Protein AF-A0A523RZ71-F1 (afdb_monomer_lite)

Radius of gyration: 29.45 Å; chains: 1; bounding box: 82×36×67 Å

Secondary structure (DSSP, 8-state):
--HHHHHHHHHHHHHHHHHHHHHIIIIIHHH-HHHHHHHHHHH-TTSHHHHHHS--HHHHHHHHHHHHHHHHHHHHHHHHHHHHH-PPPPPGGG-------SSS-----

Structure (mmCIF, N/CA/C/O backbone):
data_AF-A0A523RZ71-F1
#
_entry.id   AF-A0A523RZ71-F1
#
loop_
_atom_site.group_PDB
_atom_site.id
_atom_site.type_symbol
_atom_site.label_atom_id
_atom_site.label_alt_id
_atom_site.label_comp_id
_atom_site.label_asym_id
_atom_site.label_entity_id
_atom_site.label_seq_id
_atom_site.pdbx_PDB_ins_code
_atom_site.Cartn_x
_atom_site.Cartn_y
_atom_site.Cartn_z
_atom_site.occupancy
_atom_site.B_iso_or_equiv
_atom_site.auth_seq_id
_atom_site.auth_comp_id
_atom_site.auth_asym_id
_atom_site.auth_atom_id
_atom_site.pdbx_PDB_model_num
ATOM 1 N N . MET A 1 1 ? -13.146 25.524 3.114 1.00 65.50 1 MET A N 1
ATOM 2 C CA . MET A 1 1 ? -13.774 24.213 2.811 1.00 65.50 1 MET A CA 1
ATOM 3 C C . MET A 1 1 ? -14.134 23.555 4.132 1.00 65.50 1 MET A C 1
ATOM 5 O O . MET A 1 1 ? -13.349 23.696 5.059 1.00 65.50 1 MET A O 1
ATOM 9 N N . GLY A 1 2 ? -15.294 22.895 4.237 1.00 91.56 2 GLY A N 1
ATOM 10 C CA . GLY A 1 2 ? -15.639 22.111 5.432 1.00 91.56 2 GLY A CA 1
ATOM 11 C C . GLY A 1 2 ? -14.595 21.023 5.695 1.00 91.56 2 GLY A C 1
ATOM 12 O O . GLY A 1 2 ? -13.972 20.533 4.744 1.00 91.56 2 GLY A O 1
ATOM 13 N N . LYS A 1 3 ? -14.376 20.678 6.967 1.00 93.06 3 LYS A N 1
ATOM 14 C CA . LYS A 1 3 ? -13.370 19.684 7.384 1.00 93.06 3 LYS A CA 1
ATOM 15 C C . LYS A 1 3 ? -13.635 18.332 6.719 1.00 93.06 3 LYS A C 1
ATOM 17 O O . LYS A 1 3 ? -12.715 17.662 6.269 1.00 93.06 3 LYS A O 1
ATOM 22 N N . GLU A 1 4 ? -14.905 18.007 6.546 1.00 94.44 4 GLU A N 1
ATOM 23 C CA . GLU A 1 4 ? -15.427 16.793 5.927 1.00 94.44 4 GLU A CA 1
ATOM 24 C C . GLU A 1 4 ? -15.049 16.736 4.442 1.00 94.44 4 GLU A C 1
ATOM 26 O O . GLU A 1 4 ? -14.561 15.724 3.946 1.00 94.44 4 GLU A O 1
ATOM 31 N N . LYS A 1 5 ? -15.183 17.865 3.735 1.00 95.12 5 LYS A N 1
ATOM 32 C CA . LYS A 1 5 ? -14.785 17.979 2.325 1.00 95.12 5 LYS A CA 1
ATOM 33 C C . LYS A 1 5 ? -13.268 17.874 2.158 1.00 95.12 5 LYS A C 1
ATOM 35 O O . LYS A 1 5 ? -12.808 17.308 1.170 1.00 95.12 5 LYS A O 1
ATOM 40 N N . ALA A 1 6 ? -12.496 18.416 3.101 1.00 96.50 6 ALA A N 1
ATOM 41 C CA . ALA A 1 6 ? -11.038 18.314 3.083 1.00 96.50 6 ALA A CA 1
ATOM 42 C C . ALA A 1 6 ? -10.570 16.866 3.307 1.00 96.50 6 ALA A C 1
ATOM 44 O O . ALA A 1 6 ? -9.732 16.377 2.553 1.00 96.50 6 ALA A O 1
ATOM 45 N N . ILE A 1 7 ? -11.1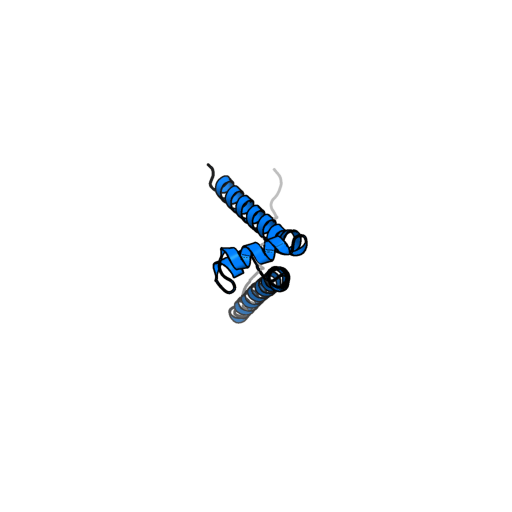60 16.163 4.279 1.00 96.94 7 ILE A N 1
ATOM 46 C CA . ILE A 1 7 ? -10.867 14.747 4.548 1.00 96.94 7 ILE A CA 1
ATOM 47 C C . ILE A 1 7 ? -11.251 13.882 3.342 1.00 96.94 7 ILE A C 1
ATOM 49 O O . ILE A 1 7 ? -10.441 13.077 2.885 1.00 96.94 7 ILE A O 1
ATOM 53 N N . GLY A 1 8 ? -12.443 14.091 2.773 1.00 97.12 8 GLY A N 1
ATOM 54 C CA . GLY A 1 8 ? -12.881 13.362 1.581 1.00 97.12 8 GLY A CA 1
ATOM 55 C C . GLY A 1 8 ? -11.949 13.568 0.383 1.00 97.12 8 GLY A C 1
ATOM 56 O O . GLY A 1 8 ? -11.591 12.605 -0.291 1.00 97.12 8 GLY A O 1
ATOM 57 N N . ALA A 1 9 ? -11.492 14.803 0.150 1.00 97.00 9 ALA A N 1
ATOM 58 C CA . ALA A 1 9 ? -10.531 15.099 -0.912 1.00 97.00 9 ALA A CA 1
ATOM 59 C C . ALA A 1 9 ? -9.174 14.413 -0.681 1.00 97.00 9 ALA A C 1
ATOM 61 O O . ALA A 1 9 ? -8.596 13.879 -1.625 1.00 97.00 9 ALA A O 1
ATOM 62 N N . LEU A 1 10 ? -8.685 14.385 0.563 1.00 97.38 10 LEU A N 1
ATOM 63 C CA . LEU 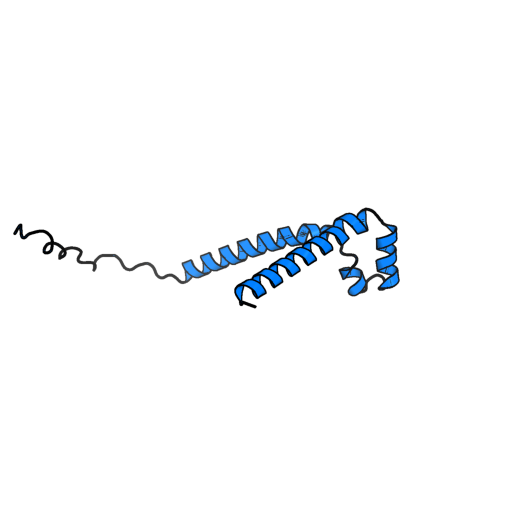A 1 10 ? -7.427 13.723 0.912 1.00 97.38 10 LEU A CA 1
ATOM 64 C C . LEU A 1 10 ? -7.500 12.217 0.638 1.00 97.38 10 LEU A C 1
ATOM 66 O O . LEU A 1 10 ? -6.606 11.672 -0.007 1.00 97.38 10 LEU A O 1
ATOM 70 N N . ILE A 1 11 ? -8.582 11.563 1.069 1.00 97.19 11 ILE A N 1
ATOM 71 C CA . ILE A 1 11 ? -8.792 10.128 0.833 1.00 97.19 11 ILE A CA 1
ATOM 72 C C . ILE A 1 11 ? -8.884 9.838 -0.668 1.00 97.19 11 ILE A C 1
ATOM 74 O O . ILE A 1 11 ? -8.242 8.906 -1.1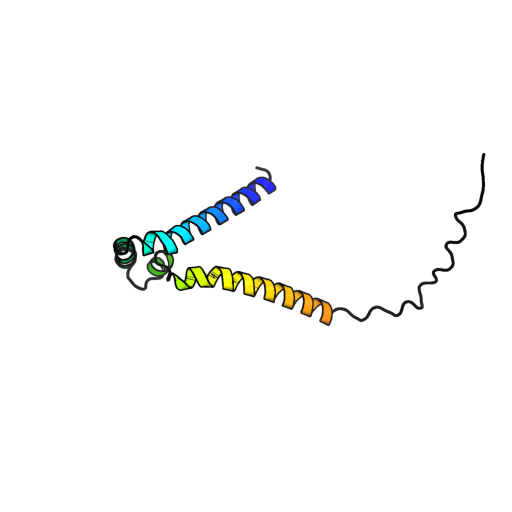46 1.00 97.19 11 ILE A O 1
ATOM 78 N N . PHE A 1 12 ? -9.632 10.650 -1.421 1.00 97.88 12 PHE A N 1
ATOM 79 C CA . PHE A 1 12 ? -9.756 10.488 -2.870 1.00 97.88 12 PHE A CA 1
ATOM 80 C C . PHE A 1 12 ? -8.400 10.586 -3.579 1.00 97.88 12 PHE A C 1
ATOM 82 O O . PHE A 1 12 ? -8.065 9.719 -4.384 1.00 97.88 12 PHE A O 1
ATOM 89 N N . ILE A 1 13 ? -7.600 11.607 -3.254 1.00 98.19 13 ILE A N 1
ATOM 90 C CA . ILE A 1 13 ? -6.262 11.780 -3.833 1.00 98.19 13 ILE A CA 1
ATOM 91 C C . ILE A 1 13 ? -5.367 10.596 -3.457 1.00 98.19 13 ILE A C 1
ATOM 93 O O . ILE A 1 13 ? -4.707 10.038 -4.329 1.00 98.19 13 ILE A O 1
ATOM 97 N N . GLY A 1 14 ? -5.375 10.172 -2.191 1.00 97.88 14 GLY A N 1
ATOM 98 C CA . GLY A 1 14 ? -4.603 9.014 -1.741 1.00 97.88 14 GLY A CA 1
ATOM 99 C C . GLY A 1 14 ? -4.967 7.738 -2.503 1.00 97.88 14 GLY A C 1
ATOM 100 O O . GLY A 1 14 ? -4.084 7.054 -3.018 1.00 97.88 14 GLY A O 1
ATOM 101 N N . ALA A 1 15 ? -6.262 7.451 -2.646 1.00 97.62 15 ALA A N 1
ATOM 102 C CA . ALA A 1 15 ? -6.747 6.290 -3.388 1.00 97.62 15 ALA A CA 1
ATOM 103 C C . ALA A 1 15 ? -6.365 6.351 -4.874 1.00 97.62 15 ALA A C 1
ATOM 105 O O . ALA A 1 15 ? -5.918 5.352 -5.439 1.00 97.62 15 ALA A O 1
ATOM 106 N N . LEU A 1 16 ? -6.485 7.527 -5.497 1.00 98.31 16 LEU A N 1
ATOM 107 C CA . LEU A 1 16 ? -6.090 7.731 -6.887 1.00 98.31 16 LEU A CA 1
ATOM 108 C C . LEU A 1 16 ? -4.589 7.481 -7.082 1.00 98.31 16 LEU A C 1
ATOM 110 O O . LEU A 1 16 ? -4.205 6.789 -8.021 1.00 98.31 16 LEU A O 1
ATOM 114 N N . LEU A 1 17 ? -3.742 7.993 -6.186 1.00 98.06 17 LEU A N 1
ATOM 115 C CA . LEU A 1 17 ? -2.294 7.782 -6.252 1.00 98.06 17 LEU A CA 1
ATOM 116 C C . LEU A 1 17 ? -1.923 6.303 -6.106 1.00 98.06 17 LEU A C 1
ATOM 118 O O . LEU A 1 17 ? -1.096 5.811 -6.872 1.00 98.06 17 LEU A O 1
ATOM 122 N N . VAL A 1 18 ? -2.557 5.581 -5.177 1.00 97.00 18 VAL A N 1
ATOM 123 C CA . VAL A 1 18 ? -2.348 4.132 -5.021 1.00 97.00 18 VAL A CA 1
ATOM 124 C C . VAL A 1 18 ? -2.755 3.387 -6.292 1.00 97.00 18 VAL A C 1
ATOM 126 O O . VAL A 1 18 ? -1.993 2.552 -6.775 1.00 97.00 18 VAL A O 1
ATOM 129 N N . LEU A 1 19 ? -3.908 3.720 -6.877 1.00 97.12 19 LEU A N 1
ATOM 130 C CA . LEU A 1 19 ? -4.375 3.113 -8.125 1.00 97.12 19 LEU A CA 1
ATOM 131 C C . LEU A 1 19 ? -3.380 3.337 -9.268 1.00 97.12 19 LEU A C 1
ATOM 133 O O . LEU A 1 19 ? -3.015 2.386 -9.964 1.00 97.12 19 LEU A O 1
ATOM 137 N N . LEU A 1 20 ? -2.918 4.576 -9.451 1.00 97.81 20 LEU A N 1
ATOM 138 C CA . LEU A 1 20 ? -1.950 4.911 -10.495 1.00 97.81 20 LEU A CA 1
ATOM 139 C C . LEU A 1 20 ? -0.620 4.185 -10.280 1.00 97.81 20 LEU A C 1
ATOM 141 O O . LEU A 1 20 ? -0.064 3.644 -11.232 1.00 97.81 20 LEU A O 1
ATOM 145 N N . TYR A 1 21 ? -0.141 4.112 -9.039 1.00 97.50 21 TYR A N 1
ATOM 146 C CA . TYR A 1 21 ? 1.108 3.433 -8.705 1.00 97.50 21 TYR A CA 1
ATOM 147 C C . TYR A 1 21 ? 1.043 1.918 -8.947 1.00 97.50 21 TYR A C 1
ATOM 149 O O . TYR A 1 21 ? 1.957 1.344 -9.538 1.00 97.50 21 TYR A O 1
ATOM 157 N N . TYR A 1 22 ? -0.056 1.263 -8.563 1.00 96.56 22 TYR A N 1
ATOM 158 C CA . TYR A 1 22 ? -0.251 -0.165 -8.836 1.00 96.56 22 TYR A CA 1
ATOM 159 C C . TYR A 1 22 ? -0.392 -0.446 -10.331 1.00 96.56 22 TYR A C 1
ATOM 161 O O . TYR A 1 22 ? 0.168 -1.421 -10.828 1.00 96.56 22 TYR A O 1
ATOM 169 N N . THR A 1 23 ? -1.089 0.428 -11.060 1.00 96.38 23 THR A N 1
ATOM 170 C CA . THR A 1 23 ? -1.207 0.323 -12.522 1.00 96.38 23 THR A CA 1
ATOM 171 C C . THR A 1 23 ? 0.158 0.488 -13.191 1.00 96.38 23 THR A C 1
ATOM 173 O O . THR A 1 23 ? 0.509 -0.286 -14.079 1.00 96.38 23 THR A O 1
ATOM 176 N N . TRP A 1 24 ? 0.962 1.449 -12.732 1.00 96.19 24 TRP A N 1
ATOM 177 C CA . TRP A 1 24 ? 2.333 1.643 -13.194 1.00 96.19 24 TRP A CA 1
ATOM 178 C C . TRP A 1 24 ? 3.189 0.389 -12.983 1.00 96.19 24 TRP A C 1
ATOM 180 O O . TRP A 1 24 ? 3.730 -0.151 -13.946 1.00 96.19 24 TRP A O 1
ATOM 190 N N . GLY A 1 25 ? 3.261 -0.110 -11.747 1.00 94.81 25 GLY A N 1
ATOM 191 C CA . GLY A 1 25 ? 4.155 -1.211 -11.394 1.00 94.81 25 GLY A CA 1
ATOM 192 C C . GLY A 1 25 ? 3.741 -2.584 -11.931 1.00 94.81 25 GLY A C 1
ATOM 193 O O . GLY A 1 25 ? 4.603 -3.336 -12.372 1.00 94.81 25 GLY A O 1
ATOM 194 N N . LEU A 1 26 ? 2.447 -2.927 -11.902 1.00 94.94 26 LEU A N 1
ATOM 195 C CA . LEU A 1 26 ? 1.974 -4.265 -12.294 1.00 94.94 26 LEU A CA 1
ATOM 196 C C . LEU A 1 26 ? 1.590 -4.383 -13.767 1.00 94.94 26 LEU A C 1
ATOM 198 O O . LEU A 1 26 ? 1.654 -5.480 -14.312 1.00 94.94 26 LEU A O 1
ATOM 202 N N . ILE A 1 27 ? 1.148 -3.291 -14.396 1.00 95.44 27 ILE A N 1
ATOM 203 C CA . ILE A 1 27 ? 0.639 -3.329 -15.772 1.00 95.44 27 ILE A CA 1
ATOM 204 C C . ILE A 1 27 ? 1.620 -2.657 -16.724 1.00 95.44 27 ILE A C 1
ATOM 206 O O . ILE A 1 27 ? 2.064 -3.287 -17.676 1.00 95.44 27 ILE A O 1
ATOM 210 N N . ILE A 1 28 ? 1.980 -1.394 -16.484 1.00 95.62 28 ILE A N 1
ATOM 211 C CA . ILE A 1 28 ? 2.773 -0.616 -17.450 1.00 95.62 28 ILE A CA 1
ATOM 212 C C . ILE A 1 28 ? 4.204 -1.154 -17.558 1.00 95.62 28 ILE A C 1
ATOM 214 O O . ILE A 1 28 ? 4.671 -1.399 -18.670 1.00 95.62 28 ILE A O 1
ATOM 218 N N . LEU A 1 29 ? 4.887 -1.365 -16.428 1.00 94.62 29 LEU A N 1
ATOM 219 C CA . LEU A 1 29 ? 6.263 -1.877 -16.429 1.00 94.62 29 LEU A CA 1
ATOM 220 C C . LEU A 1 29 ? 6.371 -3.323 -16.925 1.00 94.62 29 LEU A C 1
ATOM 222 O O . LEU A 1 29 ? 7.399 -3.691 -17.487 1.00 94.62 29 LEU A O 1
ATOM 226 N N . GLU A 1 30 ? 5.325 -4.128 -16.731 1.00 92.81 30 GLU A N 1
ATOM 227 C CA . GLU A 1 30 ? 5.294 -5.514 -17.206 1.00 92.81 30 GLU A CA 1
ATOM 228 C C . GLU A 1 30 ? 4.979 -5.588 -18.707 1.00 92.81 30 GLU A C 1
ATOM 230 O O . GLU A 1 30 ? 5.542 -6.407 -19.428 1.00 92.81 30 GLU A O 1
ATOM 235 N N . LEU A 1 31 ? 4.116 -4.696 -19.205 1.00 95.25 31 LEU A N 1
ATOM 236 C CA . LEU A 1 31 ? 3.767 -4.627 -20.623 1.00 95.25 31 LEU A CA 1
ATOM 237 C C . LEU A 1 31 ? 4.908 -4.059 -21.483 1.00 95.25 31 LEU A C 1
ATOM 239 O O . LEU A 1 31 ? 5.045 -4.439 -22.645 1.00 95.25 31 LEU A O 1
ATOM 243 N N . LEU A 1 32 ? 5.707 -3.139 -20.932 1.00 95.38 32 LEU A N 1
ATOM 244 C CA . LEU A 1 32 ? 6.777 -2.427 -21.636 1.00 95.38 32 LEU A CA 1
ATOM 245 C C . LEU A 1 32 ? 8.134 -2.638 -20.933 1.00 95.38 32 LEU A C 1
ATOM 247 O O . LEU A 1 32 ? 8.564 -1.777 -20.159 1.00 95.38 32 LEU A O 1
ATOM 251 N N . PRO A 1 33 ? 8.856 -3.741 -21.218 1.00 90.94 33 PRO A N 1
ATOM 252 C CA . PRO A 1 33 ? 10.109 -4.074 -20.530 1.00 90.94 33 PRO A CA 1
ATOM 253 C C . PRO A 1 33 ? 11.222 -3.038 -20.748 1.00 90.94 33 PRO A C 1
ATOM 255 O O . PRO A 1 33 ? 12.048 -2.824 -19.861 1.00 90.94 33 PRO A O 1
ATOM 258 N N . ASP A 1 34 ? 11.217 -2.329 -21.879 1.00 94.81 34 ASP A N 1
ATOM 259 C CA . ASP A 1 34 ? 12.170 -1.244 -22.147 1.00 94.81 34 ASP A CA 1
ATOM 260 C C . ASP A 1 34 ? 12.024 -0.091 -21.146 1.00 94.81 34 ASP A C 1
ATOM 262 O O . ASP A 1 34 ? 13.012 0.525 -20.740 1.00 94.81 34 ASP A O 1
ATOM 266 N N . LEU A 1 35 ? 10.795 0.176 -20.691 1.00 93.94 35 LEU A N 1
ATOM 267 C CA . LEU A 1 35 ? 10.522 1.228 -19.718 1.00 93.94 35 LEU A CA 1
ATOM 268 C C . LEU A 1 35 ? 11.099 0.869 -18.346 1.00 93.94 35 LEU A C 1
ATOM 270 O O . LEU A 1 35 ? 11.624 1.734 -17.649 1.00 93.94 35 LEU A O 1
ATOM 274 N N . ARG A 1 36 ? 11.074 -0.417 -17.987 1.00 91.75 36 ARG A N 1
ATOM 275 C CA . ARG A 1 36 ? 11.691 -0.931 -16.762 1.00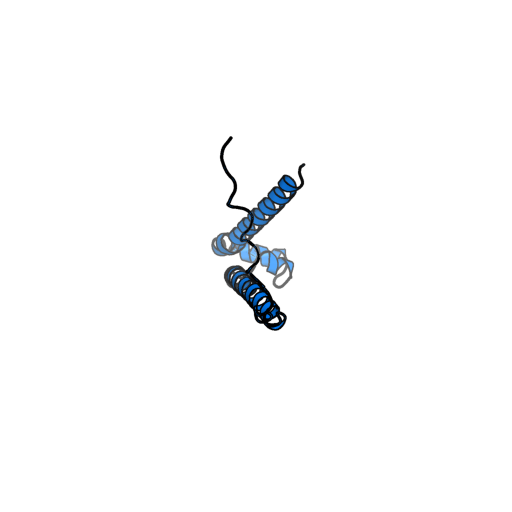 91.75 36 ARG A CA 1
ATOM 276 C C . ARG A 1 36 ? 13.205 -0.702 -16.754 1.00 91.75 36 ARG A C 1
ATOM 278 O O . ARG A 1 36 ? 13.740 -0.161 -15.789 1.00 91.75 36 ARG A O 1
ATOM 285 N N . VAL A 1 37 ? 13.883 -1.049 -17.849 1.00 93.69 37 VAL A N 1
ATOM 286 C CA . VAL A 1 37 ? 15.332 -0.819 -18.003 1.00 93.69 37 VAL A CA 1
ATOM 287 C C . VAL A 1 37 ? 15.651 0.679 -18.003 1.00 93.69 37 VAL A C 1
ATOM 289 O O . VAL A 1 37 ? 16.643 1.110 -17.409 1.00 93.69 37 VAL A O 1
ATOM 292 N N . TRP A 1 38 ? 14.797 1.497 -18.622 1.00 94.62 38 TRP A N 1
ATOM 293 C CA . TRP A 1 38 ? 14.933 2.952 -18.591 1.00 94.62 38 TRP A CA 1
ATOM 294 C C . TRP A 1 38 ? 14.866 3.519 -17.165 1.00 94.62 38 TRP A C 1
ATOM 296 O O . TRP A 1 38 ? 15.682 4.374 -16.816 1.00 94.62 38 TRP A O 1
ATOM 306 N N . VAL A 1 39 ? 13.956 3.027 -16.316 1.00 94.38 39 VAL A N 1
ATOM 307 C CA . VAL A 1 39 ? 13.880 3.441 -14.903 1.00 94.38 39 VAL A CA 1
ATOM 308 C C . VAL A 1 39 ? 15.187 3.108 -14.175 1.00 94.38 39 VAL A C 1
ATOM 310 O O . VAL A 1 39 ? 15.785 3.991 -13.555 1.00 94.38 39 VAL A O 1
ATOM 313 N N . ASP A 1 40 ? 15.678 1.875 -14.300 1.00 94.00 40 ASP A N 1
ATOM 314 C CA . ASP A 1 40 ? 16.908 1.445 -13.621 1.00 94.00 40 ASP A CA 1
ATOM 315 C C . ASP A 1 40 ? 18.140 2.229 -14.093 1.00 94.00 40 ASP A C 1
ATOM 317 O O . ASP A 1 40 ? 19.000 2.598 -13.294 1.00 94.00 40 ASP A O 1
ATOM 321 N N . THR A 1 41 ? 18.229 2.532 -15.386 1.00 95.12 41 THR A N 1
ATOM 322 C CA . THR A 1 41 ? 19.350 3.305 -15.946 1.00 95.12 41 THR A CA 1
ATOM 323 C C . THR A 1 41 ? 19.277 4.791 -15.598 1.00 95.12 41 THR A C 1
ATOM 325 O O . THR A 1 41 ? 20.315 5.403 -15.350 1.00 95.12 41 THR A O 1
ATOM 328 N N . THR A 1 42 ? 18.077 5.370 -15.514 1.00 95.88 42 THR A N 1
ATOM 329 C CA . THR A 1 42 ? 17.877 6.794 -15.197 1.00 95.88 42 THR A CA 1
ATOM 330 C C . THR A 1 42 ? 18.129 7.093 -13.722 1.00 95.88 42 THR A C 1
ATOM 332 O O . THR A 1 42 ? 18.760 8.096 -13.390 1.00 95.88 42 THR A O 1
ATOM 335 N N . PHE A 1 43 ? 17.650 6.228 -12.825 1.00 93.94 43 PHE A N 1
ATOM 336 C CA . PHE A 1 43 ? 17.762 6.435 -11.378 1.00 93.94 43 PHE A CA 1
ATOM 337 C C . PHE A 1 43 ? 18.941 5.689 -10.740 1.00 93.94 43 PHE A C 1
ATOM 339 O O . PHE A 1 43 ? 19.174 5.831 -9.538 1.00 93.94 43 PHE A O 1
ATOM 346 N N . GLY A 1 44 ? 19.692 4.917 -11.527 1.00 91.81 44 GLY A N 1
ATOM 347 C CA . GLY A 1 44 ? 20.788 4.073 -11.065 1.00 91.81 44 GLY A CA 1
ATOM 348 C C . GLY A 1 44 ? 20.276 2.762 -10.473 1.00 91.81 44 GLY A C 1
ATOM 349 O O . GLY A 1 44 ? 19.601 2.752 -9.443 1.00 91.81 44 GLY A O 1
ATOM 350 N N . ALA A 1 45 ? 20.624 1.647 -11.114 1.00 89.81 45 ALA A N 1
ATOM 351 C CA . ALA A 1 45 ? 20.193 0.321 -10.697 1.00 89.81 45 ALA A CA 1
ATOM 352 C C . ALA A 1 45 ? 20.594 0.054 -9.237 1.00 89.81 45 ALA A C 1
ATOM 354 O O . ALA A 1 45 ? 21.747 0.248 -8.847 1.00 89.81 45 ALA A O 1
ATOM 355 N N . GLY A 1 46 ? 19.629 -0.377 -8.423 1.00 86.38 46 GLY A N 1
ATOM 356 C CA . GLY A 1 46 ? 19.829 -0.626 -6.991 1.00 86.38 46 GLY A CA 1
ATOM 357 C C . GLY A 1 46 ? 19.731 0.612 -6.091 1.00 86.38 46 GLY A C 1
ATOM 358 O O . GLY A 1 46 ? 19.892 0.484 -4.878 1.00 86.38 46 GLY A O 1
ATOM 359 N N . SER A 1 47 ? 19.442 1.801 -6.630 1.00 93.44 47 SER A N 1
ATOM 360 C CA . SER A 1 47 ? 19.144 2.973 -5.805 1.00 93.44 47 SER A CA 1
ATOM 361 C C . SER A 1 47 ? 17.751 2.888 -5.163 1.00 93.44 47 SER A C 1
ATOM 363 O O . SER A 1 47 ? 16.866 2.146 -5.606 1.00 93.44 47 SER A O 1
ATOM 365 N N . LEU A 1 48 ? 17.527 3.692 -4.117 1.00 91.50 48 LEU A N 1
ATOM 366 C CA . LEU A 1 48 ? 16.209 3.814 -3.482 1.00 91.50 48 LEU A CA 1
ATOM 367 C C . LEU A 1 48 ? 15.153 4.345 -4.460 1.00 91.50 48 LEU A C 1
ATOM 369 O O . LEU A 1 48 ? 14.036 3.839 -4.482 1.00 91.50 48 LEU A O 1
ATOM 373 N N . LEU A 1 49 ? 15.507 5.333 -5.293 1.00 93.12 49 LEU A N 1
ATOM 374 C CA . LEU A 1 49 ? 14.583 5.888 -6.284 1.00 93.12 49 LEU A CA 1
ATOM 375 C C . LEU A 1 49 ? 14.229 4.854 -7.357 1.00 93.12 49 LEU A C 1
ATOM 377 O O . LEU A 1 49 ? 13.048 4.699 -7.660 1.00 93.12 49 LEU A O 1
ATOM 381 N N . ALA A 1 50 ? 15.216 4.113 -7.876 1.00 92.88 50 ALA A N 1
ATOM 382 C CA . ALA A 1 50 ? 14.961 3.037 -8.833 1.00 92.88 50 ALA A CA 1
ATOM 383 C C . ALA A 1 50 ? 14.017 1.987 -8.233 1.00 92.88 50 ALA A C 1
ATOM 385 O O . ALA A 1 50 ? 13.049 1.603 -8.871 1.00 92.88 50 ALA A O 1
ATOM 386 N N . SER A 1 51 ? 14.211 1.613 -6.966 1.00 92.19 51 SER A N 1
ATOM 387 C CA . SER A 1 51 ? 13.355 0.632 -6.279 1.00 92.19 51 SER A CA 1
ATOM 388 C C . SER A 1 51 ? 11.909 1.109 -6.069 1.00 92.19 51 SER A C 1
ATOM 390 O O . SER A 1 51 ? 10.989 0.295 -6.067 1.00 92.19 51 SER A O 1
ATOM 392 N N . ILE A 1 52 ? 11.691 2.418 -5.889 1.00 93.44 52 ILE A N 1
ATOM 393 C CA . ILE A 1 52 ? 10.345 3.006 -5.766 1.00 93.44 52 ILE A CA 1
ATOM 394 C C . ILE A 1 52 ? 9.654 3.063 -7.131 1.00 93.44 52 ILE A C 1
ATOM 396 O O . ILE A 1 52 ? 8.471 2.762 -7.234 1.00 93.44 52 ILE A O 1
ATOM 400 N N . PHE A 1 53 ? 10.366 3.453 -8.189 1.00 94.12 53 PHE A N 1
ATOM 401 C CA . PHE A 1 53 ? 9.772 3.572 -9.524 1.00 94.12 53 PHE A CA 1
ATOM 402 C C . PHE A 1 53 ? 9.740 2.254 -10.305 1.00 94.12 53 PHE A C 1
ATOM 404 O O . PHE A 1 53 ? 8.981 2.155 -11.265 1.00 94.12 53 PHE A O 1
ATOM 411 N N . ASN A 1 54 ? 10.507 1.248 -9.887 1.00 94.38 54 ASN A N 1
ATOM 412 C CA . ASN A 1 54 ? 10.531 -0.112 -10.421 1.00 94.38 54 ASN A CA 1
ATOM 413 C C . ASN A 1 54 ? 10.352 -1.136 -9.282 1.00 94.38 54 ASN A C 1
ATOM 415 O O . ASN A 1 54 ? 11.282 -1.877 -8.944 1.00 94.38 54 ASN A O 1
ATOM 419 N N . PRO A 1 55 ? 9.172 -1.164 -8.636 1.00 93.62 55 PRO A N 1
ATOM 420 C CA . PRO A 1 55 ? 8.910 -2.114 -7.569 1.00 93.62 55 PRO A CA 1
ATOM 421 C C . PRO A 1 55 ? 8.810 -3.536 -8.127 1.00 93.62 55 PRO A C 1
ATOM 423 O O . PRO A 1 55 ? 8.244 -3.777 -9.194 1.00 93.62 55 PRO A O 1
ATOM 426 N N . THR A 1 56 ? 9.290 -4.517 -7.367 1.00 92.31 56 THR A N 1
ATOM 427 C CA . THR A 1 56 ? 9.106 -5.926 -7.726 1.00 92.31 56 THR A CA 1
ATOM 428 C C . THR A 1 56 ? 7.608 -6.267 -7.750 1.00 92.31 56 THR A C 1
ATOM 430 O O . THR A 1 56 ? 6.935 -6.016 -6.746 1.00 92.31 56 THR A O 1
ATOM 433 N N . PRO A 1 57 ? 7.069 -6.904 -8.811 1.00 92.62 57 PRO A N 1
ATOM 434 C CA . PRO A 1 57 ? 5.638 -7.226 -8.899 1.00 92.62 57 PRO A CA 1
ATOM 435 C C . PRO A 1 57 ? 5.119 -8.018 -7.695 1.00 92.62 57 PRO A C 1
ATOM 437 O O . PRO A 1 57 ? 4.042 -7.748 -7.168 1.00 92.62 57 PRO A O 1
ATOM 440 N N . LEU A 1 58 ? 5.942 -8.944 -7.193 1.00 94.50 58 LEU A N 1
ATOM 441 C CA . LEU A 1 58 ? 5.646 -9.727 -5.998 1.00 94.50 58 LEU A CA 1
ATOM 442 C C . LEU A 1 58 ? 5.357 -8.844 -4.773 1.00 94.50 58 LEU A C 1
ATOM 444 O O . LEU A 1 58 ? 4.431 -9.129 -4.021 1.00 94.50 58 LEU A O 1
ATOM 448 N N . LEU A 1 59 ? 6.121 -7.763 -4.581 1.00 94.25 59 LEU A N 1
ATOM 449 C CA . LEU A 1 59 ? 5.934 -6.855 -3.451 1.00 94.25 59 LEU A CA 1
ATOM 450 C C . LEU A 1 59 ? 4.566 -6.177 -3.524 1.00 94.25 59 LEU A C 1
ATOM 452 O O . LEU A 1 59 ? 3.870 -6.121 -2.514 1.00 94.25 59 LEU A O 1
ATOM 456 N N . LEU A 1 60 ? 4.158 -5.713 -4.708 1.00 94.62 60 LEU A N 1
ATOM 457 C CA . LEU A 1 60 ? 2.858 -5.065 -4.898 1.00 94.62 60 LEU A CA 1
ATOM 458 C C . LEU A 1 60 ? 1.690 -6.026 -4.652 1.00 94.62 60 LEU A C 1
ATOM 460 O O . LEU A 1 60 ? 0.666 -5.607 -4.128 1.00 94.62 60 LEU A O 1
ATOM 464 N N . VAL A 1 61 ? 1.835 -7.313 -4.966 1.00 95.12 61 VAL A N 1
ATOM 465 C CA . VAL A 1 61 ? 0.796 -8.318 -4.677 1.00 95.12 61 VAL A CA 1
ATOM 466 C C . VAL A 1 61 ? 0.757 -8.684 -3.191 1.00 95.12 61 VAL A C 1
ATOM 468 O O . VAL A 1 61 ? -0.322 -8.812 -2.612 1.00 95.12 61 VAL A O 1
ATOM 471 N N . ILE A 1 62 ? 1.920 -8.837 -2.555 1.00 97.06 62 ILE A N 1
ATOM 472 C CA . ILE A 1 62 ? 2.013 -9.207 -1.137 1.00 97.06 62 ILE A CA 1
ATOM 473 C C . ILE A 1 62 ? 1.523 -8.073 -0.232 1.00 97.06 62 ILE A C 1
ATOM 475 O O . ILE A 1 62 ? 0.872 -8.347 0.774 1.00 97.06 62 ILE A O 1
ATOM 479 N N . LEU A 1 63 ? 1.806 -6.813 -0.570 1.00 95.75 63 LEU A N 1
ATOM 480 C CA . LEU A 1 63 ? 1.518 -5.662 0.286 1.00 95.75 63 LEU A CA 1
ATOM 481 C C . LEU A 1 63 ? 0.046 -5.559 0.749 1.00 95.75 63 LEU A C 1
ATOM 483 O O . LEU A 1 63 ? -0.162 -5.458 1.959 1.00 95.75 63 LEU A O 1
ATOM 487 N N . PRO A 1 64 ? -0.986 -5.604 -0.120 1.00 96.00 64 PRO A N 1
ATOM 488 C CA . PRO A 1 64 ? -2.378 -5.492 0.318 1.00 96.00 64 PRO A CA 1
ATOM 489 C C . PRO A 1 64 ? -2.828 -6.709 1.132 1.00 96.00 64 PRO A C 1
ATOM 491 O O . PRO A 1 64 ? -3.574 -6.555 2.097 1.00 96.00 64 PRO A O 1
ATOM 494 N N . ILE A 1 65 ? -2.344 -7.906 0.783 1.00 97.69 65 ILE A N 1
ATOM 495 C CA . ILE A 1 65 ? -2.633 -9.138 1.526 1.00 97.69 65 ILE A CA 1
ATOM 496 C C . ILE A 1 65 ? -2.060 -9.020 2.940 1.00 97.69 65 ILE A C 1
ATOM 498 O O . ILE A 1 65 ? -2.768 -9.234 3.922 1.00 97.69 65 ILE A O 1
ATOM 502 N N . TRP A 1 66 ? -0.793 -8.620 3.044 1.00 98.00 66 TRP A N 1
ATOM 503 C CA . TRP A 1 66 ? -0.112 -8.414 4.314 1.00 98.00 66 TRP A CA 1
ATOM 504 C C . TRP A 1 66 ? -0.797 -7.333 5.159 1.00 98.00 66 TRP A C 1
ATOM 506 O O . TRP A 1 66 ? -1.059 -7.575 6.334 1.00 98.00 66 TRP A O 1
ATOM 516 N N . LEU A 1 67 ? -1.169 -6.189 4.570 1.00 97.69 67 LEU A N 1
ATOM 517 C CA . LEU A 1 67 ? -1.910 -5.132 5.270 1.00 97.69 67 LEU A CA 1
ATOM 518 C C . LEU A 1 67 ? -3.261 -5.627 5.802 1.00 97.69 67 LEU A C 1
ATOM 520 O O . LEU A 1 67 ? -3.619 -5.312 6.936 1.00 97.69 67 LEU A O 1
ATOM 524 N N . GLY A 1 68 ? -3.989 -6.427 5.018 1.00 97.94 68 GLY A N 1
ATOM 525 C CA . GLY A 1 68 ? -5.242 -7.045 5.453 1.00 97.94 68 GLY A CA 1
ATOM 526 C C . GLY A 1 68 ? -5.044 -7.988 6.642 1.00 97.94 68 GLY A C 1
ATOM 527 O O . GLY A 1 68 ? -5.766 -7.890 7.634 1.00 97.94 68 GLY A O 1
ATOM 528 N N . VAL A 1 69 ? -4.028 -8.854 6.584 1.00 98.38 69 VAL A N 1
ATOM 529 C CA . VAL A 1 69 ? -3.690 -9.766 7.690 1.00 98.38 69 VAL A CA 1
ATOM 530 C C . VAL A 1 69 ? -3.291 -8.985 8.942 1.00 98.38 69 VAL A C 1
ATOM 532 O O . VAL A 1 69 ? -3.814 -9.259 10.021 1.00 98.38 69 VAL A O 1
ATOM 535 N N . VAL A 1 70 ? -2.414 -7.987 8.813 1.00 98.38 70 VAL A N 1
ATOM 536 C CA . VAL A 1 70 ? -1.980 -7.144 9.937 1.00 98.38 70 VAL A CA 1
ATOM 537 C C . VAL A 1 70 ? -3.167 -6.431 10.576 1.00 98.38 70 VAL A C 1
ATOM 539 O O . VAL A 1 70 ? -3.281 -6.445 11.799 1.00 98.38 70 VAL A O 1
ATOM 542 N N . LEU A 1 71 ? -4.079 -5.865 9.782 1.00 98.25 71 LEU A N 1
ATOM 543 C CA . LEU A 1 71 ? -5.277 -5.200 10.296 1.00 98.25 71 LEU A CA 1
ATOM 544 C C . LEU A 1 71 ? -6.131 -6.150 11.150 1.00 98.25 71 LEU A C 1
ATOM 546 O O . LEU A 1 71 ? -6.510 -5.798 12.266 1.00 98.25 71 LEU A O 1
ATOM 550 N N . ILE A 1 72 ? -6.388 -7.365 10.657 1.00 98.44 72 ILE A N 1
ATOM 551 C CA . ILE A 1 72 ? -7.151 -8.383 11.397 1.00 98.44 72 ILE A CA 1
ATOM 552 C C . ILE A 1 72 ? -6.428 -8.761 12.695 1.00 98.44 72 ILE A C 1
ATOM 554 O O . ILE A 1 72 ? -7.058 -8.849 13.749 1.00 98.44 72 ILE A O 1
ATOM 558 N N . MET A 1 73 ? -5.108 -8.951 12.646 1.00 98.50 73 MET A N 1
ATOM 559 C CA . MET A 1 73 ? -4.309 -9.295 13.826 1.00 98.50 73 MET A CA 1
ATOM 560 C C . MET A 1 73 ? -4.287 -8.177 14.869 1.00 98.50 73 MET A C 1
ATOM 562 O O . MET A 1 73 ? -4.378 -8.467 16.059 1.00 98.50 73 MET A O 1
ATOM 566 N N . VAL A 1 74 ? -4.231 -6.910 14.453 1.00 98.38 74 VAL A N 1
ATOM 567 C CA . VAL A 1 74 ? -4.323 -5.761 15.366 1.00 98.38 74 VAL A CA 1
ATOM 568 C C . VAL A 1 74 ? -5.688 -5.722 16.058 1.00 98.38 74 VAL A C 1
ATOM 570 O O . VAL A 1 74 ? -5.750 -5.508 17.267 1.00 98.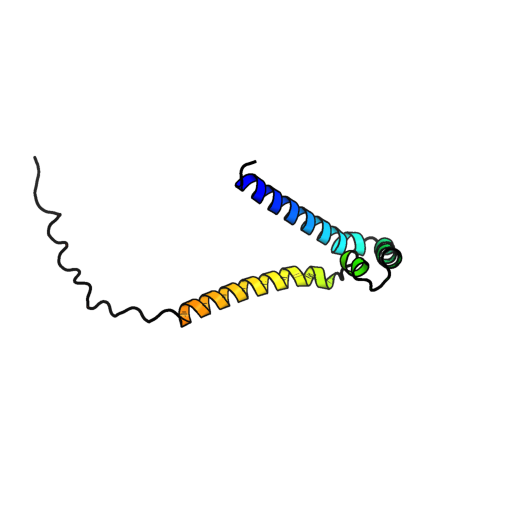38 74 VAL A O 1
ATOM 573 N N . ILE A 1 75 ? -6.778 -5.999 15.333 1.00 98.31 75 ILE A N 1
ATOM 574 C CA . ILE A 1 75 ? -8.123 -6.086 15.925 1.00 98.31 75 ILE A CA 1
ATOM 575 C C . ILE A 1 75 ? -8.204 -7.249 16.924 1.00 98.31 75 ILE A C 1
ATOM 577 O O . ILE A 1 75 ? -8.664 -7.058 18.047 1.00 98.31 75 ILE A O 1
ATOM 581 N N . ALA A 1 76 ? -7.727 -8.441 16.555 1.00 98.06 76 ALA A N 1
ATOM 582 C CA . ALA A 1 76 ? -7.726 -9.605 17.443 1.00 98.06 76 ALA A CA 1
ATOM 583 C C . ALA A 1 76 ? -6.882 -9.367 18.707 1.00 98.06 76 ALA A C 1
ATOM 585 O O . ALA A 1 76 ? -7.303 -9.718 19.808 1.00 98.06 76 ALA A O 1
ATOM 586 N N . MET A 1 77 ? -5.724 -8.718 18.557 1.00 98.12 77 MET A N 1
ATOM 587 C CA . MET A 1 77 ? -4.870 -8.302 19.668 1.00 98.12 77 MET A CA 1
ATOM 588 C C . MET A 1 77 ? -5.596 -7.325 20.596 1.00 98.12 77 MET A C 1
ATOM 590 O O . MET A 1 77 ? -5.541 -7.494 21.812 1.00 98.12 77 MET A O 1
ATOM 594 N N . TRP A 1 78 ? -6.313 -6.344 20.042 1.00 97.81 78 TRP A N 1
ATOM 595 C CA . TRP A 1 78 ? -7.105 -5.399 20.828 1.00 97.81 78 TRP A CA 1
ATOM 596 C C . TRP A 1 78 ? -8.232 -6.091 21.604 1.00 97.81 78 TRP A C 1
ATOM 598 O O . TRP A 1 78 ? -8.388 -5.857 22.800 1.00 97.81 78 TRP A O 1
ATOM 608 N N . ILE A 1 79 ? -8.977 -6.996 20.962 1.00 96.88 79 ILE A N 1
ATOM 609 C CA . ILE A 1 79 ? -10.041 -7.769 21.624 1.00 96.88 79 ILE A CA 1
ATOM 610 C C . ILE A 1 79 ? -9.449 -8.629 22.750 1.00 96.88 79 ILE A C 1
ATOM 612 O O . ILE A 1 79 ? -9.937 -8.593 23.880 1.00 96.88 79 ILE A O 1
ATOM 616 N N . GLY A 1 80 ? -8.360 -9.350 22.470 1.00 96.69 80 GLY A N 1
ATOM 617 C CA . GLY A 1 80 ? -7.647 -10.153 23.465 1.00 96.69 80 GLY A CA 1
ATOM 618 C C . GLY A 1 80 ? -7.175 -9.327 24.661 1.00 96.69 80 GLY A C 1
ATOM 619 O O . GLY A 1 80 ? -7.365 -9.741 25.803 1.00 96.69 80 GLY A O 1
ATOM 620 N N . TRP A 1 81 ? -6.638 -8.130 24.407 1.00 96.56 81 TRP A N 1
ATOM 621 C CA . TRP A 1 81 ? -6.268 -7.179 25.452 1.00 96.56 81 TRP A CA 1
ATOM 622 C C . TRP A 1 81 ? -7.472 -6.783 26.313 1.00 96.56 81 TRP A C 1
ATOM 624 O O . TRP A 1 81 ? -7.400 -6.889 27.535 1.00 96.56 81 TRP A O 1
ATOM 634 N N . THR A 1 82 ? -8.600 -6.411 25.697 1.00 95.62 82 THR A N 1
ATOM 635 C CA . THR A 1 82 ? -9.795 -6.013 26.458 1.00 95.62 82 THR A CA 1
ATOM 636 C C . THR A 1 82 ? -10.324 -7.135 27.352 1.00 95.62 82 THR A C 1
ATOM 638 O O . THR A 1 82 ? -10.597 -6.863 28.515 1.00 95.62 82 THR A O 1
ATOM 641 N N . MET A 1 83 ? -10.358 -8.390 26.883 1.00 94.44 83 MET A N 1
ATOM 642 C CA . MET A 1 83 ? -10.814 -9.538 27.687 1.00 94.44 83 MET A CA 1
ATOM 643 C C . MET A 1 83 ? -9.894 -9.850 28.874 1.00 94.44 83 MET A C 1
ATOM 645 O O . MET A 1 83 ? -10.373 -10.217 29.943 1.00 94.44 83 MET A O 1
ATOM 649 N N . LEU A 1 84 ? -8.574 -9.701 28.709 1.00 93.19 84 LEU A N 1
ATOM 650 C CA . LEU A 1 84 ? -7.614 -9.880 29.807 1.00 93.19 84 LEU A CA 1
ATOM 651 C C . LEU A 1 84 ? -7.786 -8.823 30.900 1.00 93.19 84 LEU A C 1
ATOM 653 O O . LEU A 1 84 ? -7.541 -9.096 32.073 1.00 93.19 84 LEU A O 1
ATOM 657 N N . THR A 1 85 ? -8.176 -7.612 30.507 1.00 94.31 85 THR A N 1
ATOM 658 C CA . THR A 1 85 ? -8.325 -6.477 31.422 1.00 94.31 85 THR A CA 1
ATOM 659 C C . THR A 1 85 ? -9.734 -6.308 31.989 1.00 94.31 85 THR A C 1
ATOM 661 O O . THR A 1 85 ? -9.915 -5.476 32.874 1.00 94.31 85 THR A O 1
ATOM 664 N N . THR A 1 86 ? -10.733 -7.062 31.515 1.00 86.88 86 THR A N 1
ATOM 665 C CA . THR A 1 86 ? -12.095 -7.015 32.064 1.00 86.88 86 THR A CA 1
ATOM 666 C C . THR A 1 86 ? -12.205 -7.914 33.299 1.00 86.88 86 THR A C 1
ATOM 668 O O . THR A 1 86 ? -12.111 -9.136 33.149 1.00 86.88 86 THR A O 1
ATOM 671 N N . PRO A 1 87 ? -12.412 -7.360 34.511 1.00 76.75 87 PRO A N 1
ATOM 672 C CA . PRO A 1 87 ? -12.758 -8.167 35.676 1.00 76.75 87 PRO A CA 1
ATOM 673 C C . PRO A 1 87 ? -14.109 -8.856 35.445 1.00 76.75 87 PRO A C 1
ATOM 675 O O . PRO A 1 87 ? -14.965 -8.333 34.728 1.00 76.75 87 PRO A O 1
ATOM 678 N N . ALA A 1 88 ? -14.291 -10.043 36.028 1.00 82.31 88 ALA A N 1
ATOM 679 C CA . ALA A 1 88 ? -15.564 -10.752 35.957 1.00 82.31 88 ALA A CA 1
ATOM 680 C C . ALA A 1 88 ? -16.691 -9.845 36.492 1.00 82.31 88 ALA A C 1
ATOM 682 O O . ALA A 1 88 ? -16.477 -9.181 37.509 1.00 82.31 88 ALA A O 1
ATOM 683 N N . PRO A 1 89 ? -17.857 -9.785 35.821 1.00 80.19 89 PRO A N 1
ATOM 684 C CA . PRO A 1 89 ? -18.981 -9.001 36.314 1.00 80.19 89 PRO A CA 1
ATOM 685 C C . PRO A 1 89 ? -19.377 -9.506 37.704 1.00 80.19 89 PRO A C 1
ATOM 687 O O . PRO A 1 89 ? -19.409 -10.718 37.935 1.00 80.19 89 PRO A O 1
ATOM 690 N N . GLU A 1 90 ? -19.645 -8.584 38.626 1.00 80.38 90 GLU A N 1
ATOM 691 C CA . GLU A 1 90 ? -20.105 -8.936 39.968 1.00 80.38 90 GLU A CA 1
ATOM 692 C C . GLU A 1 90 ? -21.420 -9.739 39.873 1.00 80.38 90 GLU A C 1
ATOM 694 O O . GLU A 1 90 ? -22.265 -9.427 39.024 1.00 80.38 90 GLU A O 1
ATOM 699 N N . PRO A 1 91 ? -21.591 -10.808 40.679 1.00 79.88 91 PRO A N 1
ATOM 700 C CA . PRO A 1 91 ? -22.833 -11.570 40.722 1.00 79.88 91 PRO A CA 1
ATOM 701 C C . PRO A 1 91 ? -24.009 -10.636 41.010 1.00 79.88 91 PRO A C 1
ATOM 703 O O . PRO A 1 91 ? -23.948 -9.827 41.928 1.00 79.88 91 PRO A O 1
ATOM 706 N N . LEU A 1 92 ? -25.079 -10.754 40.225 1.00 70.12 92 LEU A N 1
ATOM 707 C CA . LEU A 1 92 ? -26.269 -9.894 40.267 1.00 70.12 92 LEU A CA 1
ATOM 708 C C . LEU A 1 92 ? -27.139 -10.086 41.533 1.00 70.12 92 LEU A C 1
ATOM 710 O O . LEU A 1 92 ? -28.355 -9.948 41.456 1.00 70.12 92 LEU A O 1
ATOM 714 N N . GLU A 1 93 ? -26.556 -10.420 42.684 1.00 63.88 93 GLU A N 1
ATOM 715 C CA . GLU A 1 93 ? -27.287 -10.632 43.943 1.00 63.88 93 GLU A CA 1
ATOM 716 C C . GLU A 1 93 ? -27.734 -9.318 44.621 1.00 63.88 93 GLU A C 1
ATOM 718 O O . GLU A 1 93 ? -28.566 -9.375 45.517 1.00 63.88 93 GLU A O 1
ATOM 723 N N . ASP A 1 94 ? -27.285 -8.147 44.140 1.00 59.47 94 ASP A N 1
ATOM 724 C CA . ASP A 1 94 ? -27.605 -6.823 44.714 1.00 59.47 94 ASP A CA 1
ATOM 725 C C . ASP A 1 94 ? -28.524 -5.936 43.843 1.00 59.47 94 ASP A C 1
ATOM 727 O O . ASP A 1 94 ? -28.774 -4.775 44.177 1.00 59.47 94 ASP A O 1
ATOM 731 N N . PHE A 1 95 ? -29.055 -6.439 42.721 1.00 57.38 95 PHE A N 1
ATOM 732 C CA . PHE A 1 95 ? -30.162 -5.751 42.046 1.00 57.38 95 PHE A CA 1
ATOM 733 C C . PHE A 1 95 ? -31.489 -6.249 42.630 1.00 57.38 95 PHE A C 1
ATOM 735 O O . PHE A 1 95 ? -32.103 -7.173 42.096 1.00 57.38 95 PHE A O 1
ATOM 742 N N . ASP A 1 96 ? -31.935 -5.620 43.719 1.00 56.72 96 ASP A N 1
ATOM 743 C CA . ASP A 1 96 ? -33.328 -5.662 44.181 1.00 56.72 96 ASP A CA 1
ATOM 744 C C . ASP A 1 96 ? -34.247 -5.121 43.063 1.00 56.72 96 ASP A C 1
ATOM 746 O O . ASP A 1 96 ? -34.592 -3.942 43.005 1.00 56.72 96 ASP A O 1
ATOM 750 N N . PHE A 1 97 ? -34.645 -5.988 42.130 1.00 58.44 97 PHE A N 1
ATOM 751 C CA . PHE A 1 97 ? -35.619 -5.706 41.066 1.00 58.44 97 PHE A CA 1
ATOM 752 C C . PHE A 1 97 ? -37.084 -5.722 41.572 1.00 58.44 97 PHE A C 1
ATOM 754 O O . PHE A 1 97 ? -37.999 -5.984 40.792 1.00 58.44 97 PHE A O 1
ATOM 761 N N . ASP A 1 98 ? -37.334 -5.438 42.857 1.00 54.38 98 ASP A N 1
ATOM 762 C CA . ASP A 1 98 ? -38.635 -5.664 43.516 1.00 54.38 98 ASP A CA 1
ATOM 763 C C . ASP A 1 98 ? -39.383 -4.395 44.000 1.00 54.38 98 ASP A C 1
ATOM 765 O O . ASP A 1 98 ? -40.326 -4.501 44.783 1.00 54.38 98 ASP A O 1
ATOM 769 N N . GLU A 1 99 ? -39.073 -3.193 43.491 1.00 52.53 99 GLU A N 1
ATOM 770 C CA . GLU A 1 99 ? -39.840 -1.965 43.822 1.00 52.53 99 GLU A CA 1
ATOM 771 C C . GLU A 1 99 ? -40.414 -1.168 42.629 1.00 52.53 99 GLU A C 1
ATOM 773 O O . GLU A 1 99 ? -40.833 -0.024 42.787 1.00 52.53 99 GLU A O 1
ATOM 778 N N . GLU A 1 100 ? -40.577 -1.762 41.441 1.00 51.56 100 GLU A N 1
ATOM 779 C CA . GLU A 1 100 ? -41.294 -1.115 40.316 1.00 51.56 100 GLU A CA 1
ATOM 780 C C . GLU A 1 100 ? -42.780 -1.536 40.203 1.00 51.56 100 GLU A C 1
ATOM 782 O O . GLU A 1 100 ? -43.338 -1.698 39.121 1.00 51.56 100 GLU A O 1
ATOM 787 N N . LYS 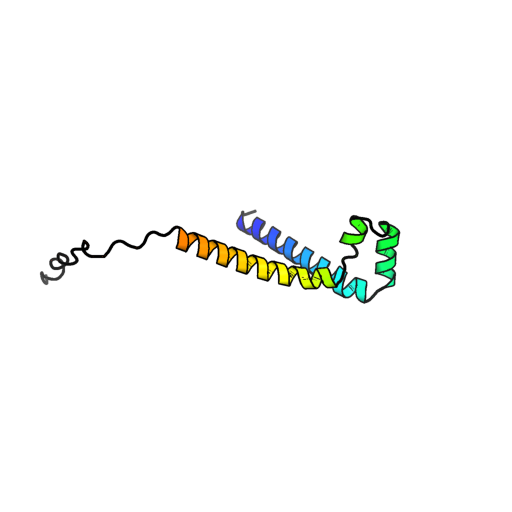A 1 101 ? -43.469 -1.693 41.346 1.00 49.22 101 LYS A N 1
ATOM 788 C CA . LYS A 1 101 ? -44.915 -2.012 41.429 1.00 49.22 101 LYS A CA 1
ATOM 789 C C . LYS A 1 101 ? -45.842 -0.837 41.801 1.00 49.22 101 LYS A C 1
ATOM 791 O O . LYS A 1 101 ? -46.937 -1.079 42.303 1.00 49.22 101 LYS A O 1
ATOM 796 N N . VAL A 1 102 ? -45.477 0.432 41.559 1.00 49.16 102 VAL A N 1
ATOM 797 C CA . VAL A 1 102 ? -46.326 1.586 41.982 1.00 49.16 102 VAL A CA 1
ATOM 798 C C . VAL A 1 102 ? -46.627 2.631 40.888 1.00 49.16 102 VAL A C 1
ATOM 800 O O . VAL A 1 102 ? -47.078 3.726 41.204 1.00 49.16 102 VAL A O 1
ATOM 803 N N . ALA A 1 103 ? -46.471 2.326 39.593 1.00 46.69 103 ALA A N 1
ATOM 804 C CA . ALA A 1 103 ? -46.827 3.285 38.527 1.00 46.69 103 ALA A CA 1
ATOM 805 C C . ALA A 1 103 ? -47.980 2.866 37.591 1.00 46.69 103 ALA A C 1
ATOM 807 O O . ALA A 1 103 ? -48.373 3.659 36.742 1.00 46.69 103 ALA A O 1
ATOM 808 N N . GLU A 1 104 ? -48.585 1.686 37.765 1.00 53.56 104 GLU A N 1
ATOM 809 C CA . GLU A 1 104 ? -49.712 1.226 36.931 1.00 53.56 104 GLU A CA 1
ATOM 810 C C . GLU A 1 104 ? -50.978 0.913 37.744 1.00 53.56 104 GLU A C 1
ATOM 812 O O . GLU A 1 104 ? -51.590 -0.127 37.567 1.00 53.56 104 GLU A O 1
ATOM 817 N N . THR A 1 105 ? -51.420 1.800 38.639 1.00 47.31 105 THR A N 1
ATOM 818 C CA . THR A 1 105 ? -52.829 1.801 39.089 1.00 47.31 105 THR A CA 1
ATOM 819 C C . THR A 1 105 ? -53.199 3.141 39.723 1.00 47.31 105 THR A C 1
ATOM 821 O O . THR A 1 105 ? -52.922 3.348 40.903 1.00 47.31 105 THR A O 1
ATOM 824 N N . LYS A 1 106 ? -53.857 4.030 38.966 1.00 40.56 106 LYS A N 1
ATOM 825 C CA . LYS A 1 106 ? -55.048 4.816 39.365 1.00 40.56 106 LYS A CA 1
ATOM 826 C C . LYS A 1 106 ? -55.643 5.534 38.128 1.00 40.56 106 LYS A C 1
ATOM 828 O O . LYS A 1 106 ? -54.906 5.763 37.174 1.00 40.56 106 LYS A O 1
ATOM 833 N N . PRO A 1 107 ? -56.966 5.780 38.111 1.00 44.38 107 PRO A N 1
ATOM 834 C CA . PRO A 1 107 ? -57.840 5.603 36.951 1.00 44.38 107 PRO A CA 1
ATOM 835 C C . PRO A 1 107 ? -58.372 6.923 36.363 1.00 44.38 107 PRO A C 1
ATOM 837 O O . PRO A 1 107 ? -58.171 7.986 36.938 1.00 44.38 107 PRO A O 1
ATOM 840 N N . GLU A 1 108 ? -59.043 6.782 35.217 1.00 43.84 108 GLU A N 1
ATOM 841 C CA . GLU A 1 108 ? -59.975 7.695 34.530 1.00 43.84 108 GLU A CA 1
ATOM 842 C C . GLU A 1 108 ? -60.477 8.928 35.319 1.00 43.84 108 GLU A C 1
ATOM 844 O O . GLU A 1 108 ? -61.153 8.773 36.335 1.00 43.84 108 GLU A O 1
ATOM 849 N N . GLU A 1 109 ? -60.243 10.124 34.756 1.00 36.84 109 GLU A N 1
ATOM 850 C CA . GLU A 1 109 ? -61.209 11.236 34.607 1.00 36.84 109 GLU A CA 1
ATOM 851 C C . GLU A 1 109 ? -60.987 11.927 33.250 1.00 36.84 109 GLU A C 1
ATOM 853 O O . GLU A 1 109 ? -59.808 12.119 32.865 1.00 36.84 109 GLU A O 1
#

pLDDT: mean 87.19, std 16.69, range [36.84, 98.5]

Sequence (109 aa):
MGKEKAIGALIFIGALLVLLYYTWGLIILELLPDLRVWVDTTFGAGSLLASIFNPTPLLLVILPIWLGVVLIMVIAMWIGWTMLTTPAPEPLEDFDFDEEKVAETKPEE

Foldseek 3Di:
DDPVVVVVVVVVVVVVVLVVQLCQAQPVCVVDVVVLVVLCVVQPNPDPSNCSNHPDNVCNVVVVVVVVVVVVVVVVVVVVVVVVPDDDDDPPPPPPPPPPPPDPDDDDD